Protein AF-A0A4Q8TG95-F1 (afdb_monomer_lite)

Sequence (114 aa):
MPTFSDPRFERMRSYMTGEYPYVQVFDPGLGKIHARVRGWMQGELFIEYPPNGARWVYNGRLDVKWIPTTAATRIRRADSIWRGTEDNHTWHQREDQKISFRPDPWTSNLPASD

Structure (mmCIF, N/CA/C/O backbone):
data_AF-A0A4Q8TG95-F1
#
_entry.id   AF-A0A4Q8TG95-F1
#
loop_
_atom_site.group_PDB
_atom_site.id
_atom_site.type_symbol
_atom_site.label_atom_id
_atom_site.label_alt_id
_atom_site.label_comp_id
_atom_site.label_asym_id
_atom_site.label_entity_id
_atom_site.label_seq_id
_atom_site.pdbx_PDB_ins_code
_atom_site.Cartn_x
_atom_site.Cartn_y
_atom_site.Cartn_z
_atom_site.occupancy
_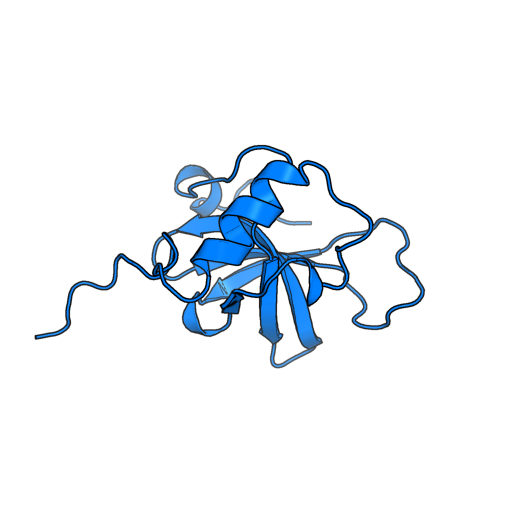atom_site.B_iso_or_equiv
_atom_site.auth_seq_id
_atom_site.auth_comp_id
_atom_site.auth_asym_id
_atom_site.auth_atom_id
_atom_site.pdbx_PDB_model_num
ATOM 1 N N . MET A 1 1 ? 17.359 -10.919 6.380 1.00 39.28 1 MET A N 1
ATOM 2 C CA . MET A 1 1 ? 16.344 -11.881 5.904 1.00 39.28 1 MET A CA 1
ATOM 3 C C . MET A 1 1 ? 15.297 -11.985 6.993 1.00 39.28 1 MET A C 1
ATOM 5 O O . MET A 1 1 ? 15.718 -12.100 8.140 1.00 39.28 1 MET A O 1
ATOM 9 N N . PRO A 1 2 ? 13.992 -11.876 6.698 1.00 42.22 2 PRO A N 1
ATOM 10 C CA . PRO A 1 2 ? 12.979 -12.143 7.712 1.00 42.22 2 PRO A CA 1
ATOM 11 C C . PRO A 1 2 ? 13.183 -13.582 8.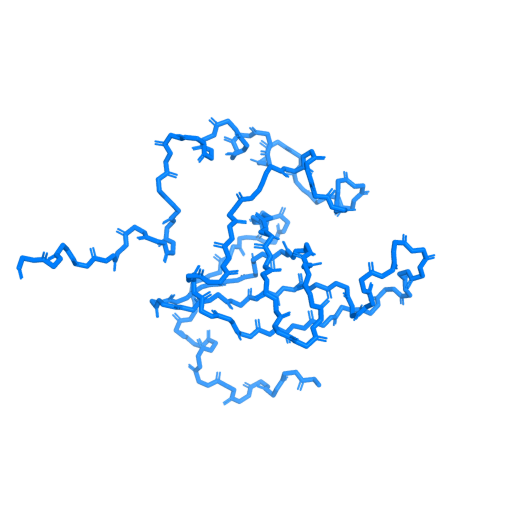196 1.00 42.22 2 PRO A C 1
ATOM 13 O O . PRO A 1 2 ? 13.310 -14.507 7.393 1.00 42.22 2 PRO A O 1
ATOM 16 N N . THR A 1 3 ? 13.309 -13.772 9.501 1.00 46.09 3 THR A N 1
ATOM 17 C CA . THR A 1 3 ? 13.362 -15.106 10.087 1.00 46.09 3 THR A CA 1
ATOM 18 C C . THR A 1 3 ? 11.982 -15.727 9.922 1.00 46.09 3 THR A C 1
ATOM 20 O O . THR A 1 3 ? 11.005 -15.192 10.439 1.00 46.09 3 THR A O 1
ATOM 23 N N . PHE A 1 4 ? 11.895 -16.860 9.221 1.00 50.25 4 PHE A N 1
ATOM 24 C CA . PHE A 1 4 ? 10.679 -17.677 9.067 1.00 50.25 4 PHE A CA 1
ATOM 25 C C . PHE A 1 4 ? 10.077 -18.166 10.406 1.00 50.25 4 PHE A C 1
ATOM 27 O O . PHE A 1 4 ? 9.082 -18.877 10.413 1.00 50.25 4 PHE A O 1
ATOM 34 N N . SER A 1 5 ? 10.666 -17.770 11.535 1.00 56.59 5 SER A N 1
ATOM 35 C CA . SER A 1 5 ? 10.209 -17.994 12.906 1.00 56.59 5 SER A CA 1
ATOM 36 C C . SER A 1 5 ? 9.312 -16.874 13.450 1.00 56.59 5 SER A C 1
ATOM 38 O O . SER A 1 5 ? 9.007 -16.888 14.638 1.00 56.59 5 SER A O 1
ATOM 40 N N . ASP A 1 6 ? 8.948 -15.866 12.649 1.00 67.69 6 ASP A N 1
ATOM 41 C CA . ASP A 1 6 ? 8.046 -14.806 13.108 1.00 67.69 6 ASP A CA 1
ATOM 42 C C . ASP A 1 6 ? 6.611 -15.364 13.234 1.00 67.69 6 ASP A C 1
ATOM 44 O O . ASP A 1 6 ? 5.980 -15.656 12.210 1.00 67.69 6 ASP A O 1
ATOM 48 N N . PRO A 1 7 ? 6.065 -15.501 14.460 1.00 71.50 7 PRO A N 1
ATOM 49 C CA . PRO A 1 7 ? 4.742 -16.089 14.686 1.00 71.50 7 PRO A CA 1
ATOM 50 C C . PRO A 1 7 ? 3.609 -15.266 14.052 1.00 71.50 7 PRO A C 1
ATOM 52 O O . PRO A 1 7 ? 2.470 -15.729 13.972 1.00 71.50 7 PRO A O 1
ATOM 55 N N . ARG A 1 8 ? 3.893 -14.045 13.574 1.00 78.94 8 ARG A N 1
ATOM 56 C CA . ARG A 1 8 ? 2.934 -13.229 12.822 1.00 78.94 8 ARG A CA 1
ATOM 57 C C . ARG A 1 8 ? 2.583 -13.830 11.466 1.00 78.94 8 ARG A C 1
ATOM 59 O O . ARG A 1 8 ? 1.462 -13.622 11.010 1.00 78.94 8 ARG A O 1
ATOM 66 N N . PHE A 1 9 ? 3.477 -14.600 10.837 1.00 80.19 9 PHE A N 1
ATOM 67 C CA . PHE A 1 9 ? 3.204 -15.189 9.521 1.00 80.19 9 PHE A CA 1
ATOM 68 C C . PHE A 1 9 ? 2.033 -16.175 9.539 1.00 80.19 9 PHE A C 1
ATOM 70 O O . PHE A 1 9 ? 1.247 -16.189 8.598 1.00 80.19 9 PHE A O 1
ATOM 77 N N . GLU A 1 10 ? 1.856 -16.933 10.622 1.00 78.75 10 GLU A N 1
ATOM 78 C CA . GLU A 1 10 ? 0.738 -17.876 10.771 1.00 78.75 10 GLU A CA 1
ATOM 79 C C . GLU A 1 10 ? -0.622 -17.173 10.889 1.00 78.75 10 GLU A C 1
ATOM 81 O O . GLU A 1 10 ? -1.661 -17.743 10.563 1.00 78.75 10 GLU A O 1
ATOM 86 N N . ARG A 1 11 ? -0.624 -15.921 11.359 1.00 79.44 11 ARG A N 1
ATOM 87 C CA . ARG A 1 11 ? -1.833 -15.114 11.592 1.00 79.44 11 ARG A CA 1
ATOM 88 C C . ARG A 1 11 ? -2.083 -14.090 10.485 1.00 79.44 11 ARG A C 1
ATOM 90 O O . ARG A 1 11 ? -3.095 -13.387 10.512 1.00 79.44 11 ARG A O 1
ATOM 97 N N . MET A 1 12 ? -1.161 -13.988 9.533 1.00 86.69 12 MET A N 1
ATOM 98 C CA . MET A 1 12 ? -1.211 -13.026 8.445 1.00 86.69 12 MET A CA 1
ATOM 99 C C . MET A 1 12 ? -2.239 -13.455 7.398 1.00 86.69 12 MET A C 1
ATOM 101 O O . MET A 1 12 ? -2.201 -14.567 6.877 1.00 86.69 12 MET A O 1
ATOM 105 N N . ARG A 1 13 ? -3.120 -12.532 7.013 1.00 88.19 13 ARG A N 1
ATOM 106 C CA 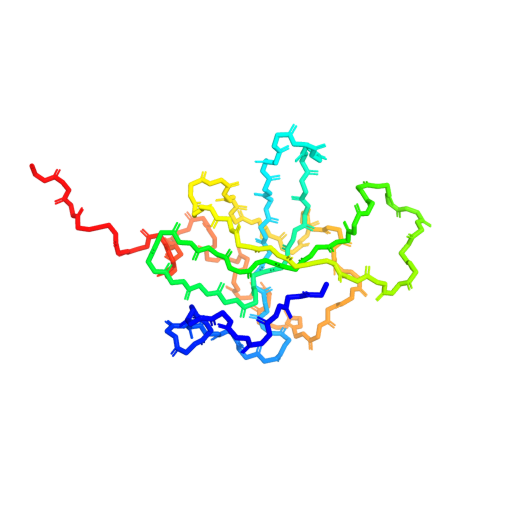. ARG A 1 13 ? -3.915 -12.659 5.789 1.00 88.19 13 ARG A CA 1
ATOM 107 C C . ARG A 1 13 ? -3.049 -12.239 4.609 1.00 88.19 13 ARG A C 1
ATOM 109 O O . ARG A 1 13 ? -2.426 -11.182 4.655 1.00 88.19 13 ARG A O 1
ATOM 116 N N . SER A 1 14 ? -2.987 -13.059 3.568 1.00 85.69 14 SER A N 1
ATOM 117 C CA . SER A 1 14 ? -2.163 -12.810 2.385 1.00 85.69 14 SER A CA 1
ATOM 118 C C . SER A 1 14 ? -3.009 -12.485 1.159 1.00 85.69 14 SER A C 1
ATOM 120 O O . SER A 1 14 ? -4.175 -12.866 1.050 1.00 85.69 14 SER A O 1
ATOM 122 N N . TYR A 1 15 ? -2.391 -11.767 0.228 1.00 84.69 15 TYR A N 1
ATOM 123 C CA . TYR A 1 15 ? -2.913 -11.614 -1.124 1.00 84.69 15 TYR A CA 1
ATOM 124 C C . TYR A 1 15 ? -2.503 -12.798 -2.000 1.00 84.69 15 TYR A C 1
ATOM 126 O O . TYR A 1 15 ? -1.470 -13.431 -1.760 1.00 84.69 15 TYR A O 1
ATOM 134 N N . MET A 1 16 ? -3.296 -13.073 -3.039 1.00 84.00 16 MET A N 1
ATOM 135 C CA . MET A 1 16 ? -2.893 -14.012 -4.084 1.00 84.00 16 MET A CA 1
ATOM 136 C C . MET A 1 16 ? -1.617 -13.518 -4.771 1.00 84.00 16 MET A C 1
ATOM 138 O O . MET A 1 16 ? -1.362 -12.314 -4.861 1.00 84.00 16 MET A O 1
ATOM 142 N N . THR A 1 17 ? -0.806 -14.455 -5.263 1.00 83.62 17 THR A N 1
ATOM 143 C CA . THR A 1 17 ? 0.404 -14.111 -6.011 1.00 83.62 17 THR A CA 1
ATOM 144 C C . THR A 1 17 ? 0.056 -13.212 -7.192 1.00 83.62 17 THR A C 1
ATOM 146 O O . THR A 1 17 ? -0.776 -13.564 -8.022 1.00 83.62 17 THR A O 1
ATOM 149 N N . GLY A 1 18 ? 0.691 -12.042 -7.235 1.00 81.81 18 GLY A N 1
ATOM 150 C CA . GLY A 1 18 ? 0.482 -11.028 -8.265 1.00 81.81 18 GLY A CA 1
ATOM 151 C C . GLY A 1 18 ? -0.680 -10.060 -8.018 1.00 81.81 18 GLY A C 1
ATOM 152 O O . GLY A 1 18 ? -0.851 -9.122 -8.787 1.00 81.81 18 GLY A O 1
ATOM 153 N N . GLU A 1 19 ? -1.438 -10.222 -6.932 1.00 88.69 19 GLU A N 1
ATOM 154 C CA . GLU A 1 19 ? -2.555 -9.347 -6.544 1.00 88.69 19 GLU A CA 1
ATOM 155 C C . GLU A 1 19 ? -2.194 -8.472 -5.334 1.00 88.69 19 GLU A C 1
ATOM 157 O O . GLU A 1 19 ? -2.916 -8.414 -4.341 1.00 88.69 19 GLU A O 1
ATOM 162 N N . TYR A 1 20 ? -1.034 -7.812 -5.380 1.00 88.81 20 TYR A N 1
ATOM 163 C CA . TYR A 1 20 ? -0.511 -7.058 -4.239 1.00 88.81 20 TYR A CA 1
ATOM 164 C C . TYR A 1 20 ? -0.910 -5.577 -4.287 1.00 88.81 20 TYR A C 1
ATOM 166 O O . TYR A 1 20 ? -0.499 -4.864 -5.202 1.00 88.81 20 TYR A O 1
ATOM 174 N N . PRO A 1 21 ? -1.645 -5.048 -3.298 1.00 89.38 21 PRO A N 1
ATOM 175 C CA . PRO A 1 21 ? -1.932 -3.622 -3.228 1.00 89.38 21 PRO A CA 1
ATOM 176 C C . PRO A 1 21 ? -0.658 -2.786 -3.101 1.00 89.38 21 PRO A C 1
ATOM 178 O O . PRO A 1 21 ? 0.293 -3.184 -2.425 1.00 89.38 21 PRO A O 1
ATOM 181 N N . TYR A 1 22 ? -0.675 -1.590 -3.689 1.00 89.69 22 TYR A N 1
ATOM 182 C CA . TYR A 1 22 ? 0.401 -0.619 -3.534 1.00 89.69 22 TYR A CA 1
ATOM 183 C C . TYR A 1 22 ? 0.104 0.346 -2.395 1.00 89.69 22 TYR A C 1
ATOM 185 O O . TYR A 1 22 ? -1.006 0.866 -2.264 1.00 89.69 22 TYR A O 1
ATOM 193 N N . VAL A 1 23 ? 1.127 0.616 -1.595 1.00 90.44 23 VAL A N 1
ATOM 194 C CA . VAL A 1 23 ? 1.074 1.604 -0.523 1.00 90.44 23 VAL A CA 1
ATOM 195 C C . VAL A 1 23 ? 2.262 2.541 -0.616 1.00 90.44 23 VAL A C 1
ATOM 197 O O . VAL A 1 23 ? 3.361 2.171 -1.035 1.00 90.44 23 VAL A O 1
ATOM 200 N N . GLN A 1 24 ? 2.031 3.769 -0.192 1.00 91.00 24 GLN A N 1
ATOM 201 C CA . GLN A 1 24 ? 3.069 4.710 0.145 1.00 91.00 24 GLN A CA 1
ATOM 202 C C . GLN A 1 24 ? 3.236 4.713 1.661 1.00 91.00 24 GLN A C 1
ATOM 204 O O . GLN A 1 24 ? 2.259 4.845 2.394 1.00 91.00 24 GLN A O 1
ATOM 209 N N . VAL A 1 25 ? 4.471 4.574 2.121 1.00 89.31 25 VAL A N 1
ATOM 210 C CA . VAL A 1 25 ? 4.809 4.479 3.541 1.00 89.31 25 VAL A CA 1
ATOM 211 C C . VAL A 1 25 ? 5.749 5.613 3.890 1.00 89.31 25 VAL A C 1
ATOM 213 O O . VAL A 1 25 ? 6.668 5.907 3.124 1.00 89.31 25 VAL A O 1
ATOM 216 N N . PHE A 1 26 ? 5.520 6.255 5.031 1.00 83.38 26 PHE A N 1
ATOM 217 C CA . PHE A 1 26 ? 6.491 7.182 5.598 1.00 83.38 26 PHE A CA 1
ATOM 218 C C . PHE A 1 26 ? 7.293 6.464 6.681 1.00 83.38 26 PHE A C 1
ATOM 220 O O . PHE A 1 26 ? 6.773 6.165 7.754 1.00 83.38 26 PHE A O 1
ATOM 227 N N . ASP A 1 27 ? 8.552 6.155 6.381 1.00 79.31 27 ASP A N 1
ATOM 228 C CA . ASP A 1 27 ? 9.481 5.548 7.327 1.00 79.31 27 ASP A CA 1
ATOM 229 C C . ASP A 1 27 ? 10.450 6.616 7.862 1.00 79.31 27 ASP A C 1
ATOM 231 O O . ASP A 1 27 ? 11.052 7.339 7.067 1.00 79.31 27 ASP A O 1
ATOM 235 N N . PRO A 1 28 ? 10.648 6.730 9.186 1.00 73.94 28 PRO A N 1
ATOM 236 C CA . PRO A 1 28 ? 11.546 7.734 9.756 1.00 73.94 28 PRO A CA 1
ATOM 237 C C . PRO A 1 28 ? 13.008 7.626 9.293 1.00 73.94 28 PRO A C 1
ATOM 239 O O . PRO A 1 28 ? 13.708 8.634 9.276 1.00 73.94 28 PRO A O 1
ATOM 242 N N . GLY A 1 29 ? 13.482 6.426 8.938 1.00 74.19 29 GLY A N 1
ATOM 243 C CA . GLY A 1 29 ? 14.862 6.187 8.508 1.00 74.19 29 GLY A CA 1
ATOM 244 C C . GLY A 1 29 ? 15.061 6.243 6.992 1.00 74.19 29 GLY A C 1
ATOM 245 O O . GLY A 1 29 ? 16.148 6.583 6.534 1.00 74.19 29 GLY A O 1
ATOM 246 N N . LEU A 1 30 ? 14.027 5.920 6.211 1.00 73.38 30 LEU A N 1
ATOM 247 C CA . LEU A 1 30 ? 14.106 5.816 4.744 1.00 73.38 30 LEU A CA 1
ATOM 248 C C . LEU A 1 30 ? 13.301 6.894 3.998 1.00 73.38 30 LEU A C 1
ATOM 250 O O . LEU A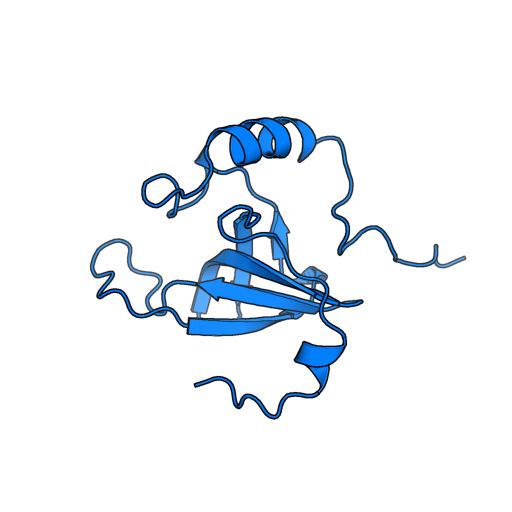 1 30 ? 13.402 7.014 2.777 1.00 73.38 30 LEU A O 1
ATOM 254 N N . GLY A 1 31 ? 12.501 7.684 4.712 1.00 79.56 31 GLY A N 1
ATOM 255 C CA . GLY A 1 31 ? 11.597 8.669 4.136 1.00 79.56 31 GLY A CA 1
ATOM 256 C C . GLY A 1 31 ? 10.391 8.024 3.451 1.00 79.56 31 GLY A C 1
ATOM 257 O O . GLY A 1 31 ? 9.806 7.057 3.936 1.00 79.56 31 GLY A O 1
ATOM 258 N N . LYS A 1 32 ? 9.973 8.597 2.320 1.00 85.12 32 LYS A N 1
ATOM 259 C CA . LYS A 1 32 ? 8.802 8.140 1.564 1.00 85.12 32 LYS A CA 1
ATOM 260 C C . LYS A 1 32 ? 9.151 6.922 0.704 1.00 85.12 32 LYS A C 1
ATOM 262 O O . LYS A 1 32 ? 9.929 7.028 -0.241 1.00 85.12 32 LYS A O 1
ATOM 267 N N . ILE A 1 33 ? 8.505 5.795 0.982 1.00 87.19 33 ILE A N 1
ATOM 268 C CA . ILE A 1 33 ? 8.710 4.513 0.301 1.00 87.19 33 ILE A CA 1
ATOM 269 C C . ILE A 1 33 ? 7.456 4.144 -0.496 1.00 87.19 33 ILE A C 1
ATOM 271 O O . ILE A 1 33 ? 6.340 4.350 -0.028 1.00 87.19 33 ILE A O 1
ATOM 275 N N . HIS A 1 34 ? 7.630 3.565 -1.684 1.00 88.00 34 HIS A N 1
ATOM 276 C CA . HIS A 1 34 ? 6.554 2.910 -2.433 1.00 88.00 34 HIS A CA 1
ATOM 277 C C . HIS A 1 34 ? 6.715 1.391 -2.305 1.00 88.00 34 HIS A C 1
ATOM 279 O O . HIS A 1 34 ? 7.720 0.830 -2.750 1.00 88.00 34 HIS A O 1
ATOM 285 N N . ALA A 1 35 ? 5.726 0.728 -1.715 1.00 89.62 35 ALA A N 1
ATOM 286 C CA . ALA A 1 35 ? 5.790 -0.682 -1.350 1.00 89.62 35 ALA A CA 1
ATOM 287 C C . ALA A 1 35 ? 4.575 -1.476 -1.854 1.00 89.62 35 ALA A C 1
ATOM 289 O O . ALA A 1 35 ? 3.540 -0.907 -2.210 1.00 89.62 35 ALA A O 1
ATOM 290 N N . ARG A 1 36 ? 4.712 -2.804 -1.862 1.00 90.00 36 ARG A N 1
ATOM 291 C CA . ARG A 1 36 ? 3.643 -3.784 -2.089 1.00 90.00 36 ARG A CA 1
ATOM 292 C C . ARG A 1 36 ? 3.222 -4.405 -0.764 1.00 90.00 36 ARG A C 1
ATOM 294 O O . ARG A 1 36 ? 4.082 -4.773 0.029 1.00 90.00 36 ARG A O 1
ATOM 301 N N . VAL A 1 37 ? 1.925 -4.570 -0.532 1.00 90.94 37 VAL A N 1
ATOM 302 C CA . VAL A 1 37 ? 1.409 -5.278 0.649 1.00 90.94 37 VAL A CA 1
ATOM 303 C C . VAL A 1 37 ? 1.357 -6.771 0.341 1.00 90.94 37 VAL A C 1
ATOM 305 O O . VAL A 1 37 ? 0.541 -7.219 -0.460 1.00 90.94 37 VAL A O 1
ATOM 308 N N . ARG A 1 38 ? 2.236 -7.554 0.971 1.00 90.31 38 ARG A N 1
ATOM 309 C CA . ARG A 1 38 ? 2.283 -9.021 0.826 1.00 90.31 38 ARG A CA 1
ATOM 310 C C . ARG A 1 38 ? 1.262 -9.707 1.730 1.00 90.31 38 ARG A C 1
ATOM 312 O O . ARG A 1 38 ? 0.735 -10.765 1.386 1.00 90.31 38 ARG A O 1
ATOM 319 N N . GLY A 1 39 ? 0.960 -9.081 2.861 1.00 90.75 39 GLY A N 1
ATOM 320 C CA . GLY A 1 39 ? -0.091 -9.510 3.763 1.00 90.75 39 GLY A CA 1
ATOM 321 C C . GLY A 1 39 ? -0.324 -8.517 4.892 1.00 90.75 39 GLY A C 1
ATOM 322 O O . GLY A 1 39 ? 0.344 -7.486 4.982 1.00 90.75 39 GLY A O 1
ATOM 323 N N . TRP A 1 40 ? -1.309 -8.811 5.731 1.00 91.62 40 TRP A N 1
ATOM 324 C CA . TRP A 1 40 ? -1.716 -7.948 6.830 1.00 91.62 40 TRP A CA 1
ATOM 325 C C . TRP A 1 40 ? -2.252 -8.740 8.018 1.00 91.62 40 TRP A C 1
ATOM 327 O O . TRP A 1 40 ? -2.722 -9.871 7.891 1.00 91.62 40 TRP A O 1
ATOM 337 N N . MET A 1 41 ? -2.227 -8.097 9.177 1.00 90.06 41 MET A N 1
ATOM 338 C CA . MET A 1 41 ? -2.959 -8.496 10.374 1.00 90.06 41 MET A CA 1
ATOM 339 C C . MET A 1 41 ? -3.543 -7.245 11.036 1.00 90.06 41 MET A C 1
ATOM 341 O O . MET A 1 41 ? -3.379 -6.133 10.535 1.00 90.06 41 MET A O 1
ATOM 345 N N . GLN A 1 42 ? -4.278 -7.402 12.135 1.00 84.56 42 GLN A N 1
ATOM 346 C CA . GLN A 1 42 ? -4.865 -6.252 12.819 1.00 84.56 42 GLN A CA 1
ATOM 347 C C . GLN A 1 42 ? -3.763 -5.275 13.263 1.00 84.56 42 GLN A C 1
ATOM 349 O O . GLN A 1 42 ? -2.896 -5.637 14.052 1.00 84.56 42 GLN A O 1
ATOM 354 N N . GLY A 1 43 ? -3.797 -4.051 12.729 1.00 86.38 43 GLY A N 1
ATOM 355 C CA . GLY A 1 43 ? -2.861 -2.976 13.072 1.00 86.38 43 GLY A CA 1
ATOM 356 C C . GLY A 1 43 ? -1.509 -3.002 12.351 1.00 86.38 43 GLY A C 1
ATOM 357 O O . GLY A 1 43 ? -0.807 -1.995 12.405 1.00 86.38 43 GLY A O 1
ATOM 358 N N . GLU A 1 44 ? -1.154 -4.071 11.627 1.00 90.94 44 GLU A N 1
ATOM 359 C CA . GLU A 1 44 ? 0.141 -4.181 10.937 1.00 90.94 44 GLU A CA 1
ATOM 360 C C . GLU A 1 44 ? 0.028 -4.661 9.479 1.00 90.94 44 GLU A C 1
ATOM 362 O O . GLU A 1 44 ? -0.795 -5.512 9.132 1.00 90.94 44 GLU A O 1
ATOM 367 N N . LEU A 1 45 ? 0.919 -4.150 8.627 1.00 91.94 45 LEU A N 1
ATOM 368 C CA . LEU A 1 45 ? 1.124 -4.585 7.247 1.00 91.94 45 LEU A CA 1
ATOM 369 C C . LEU A 1 45 ? 2.499 -5.211 7.079 1.00 91.94 45 LEU A C 1
ATOM 371 O O . LEU A 1 45 ? 3.498 -4.644 7.519 1.00 91.94 45 LEU A O 1
ATOM 375 N N . PHE A 1 46 ? 2.549 -6.322 6.354 1.00 92.25 46 PHE A N 1
ATOM 376 C CA . PHE A 1 46 ? 3.786 -6.883 5.844 1.00 92.25 46 PHE A CA 1
ATOM 377 C C . PHE A 1 46 ? 4.025 -6.355 4.433 1.00 92.25 46 PHE A C 1
ATOM 379 O O . PHE A 1 46 ? 3.324 -6.720 3.481 1.00 92.25 46 PHE A O 1
ATOM 386 N N . ILE A 1 47 ? 5.000 -5.458 4.310 1.00 90.69 47 ILE A N 1
ATOM 387 C CA . ILE A 1 47 ? 5.315 -4.771 3.063 1.00 90.69 47 ILE A CA 1
ATOM 388 C C . ILE A 1 47 ? 6.595 -5.304 2.431 1.00 90.69 47 ILE A C 1
ATOM 390 O O . ILE A 1 47 ? 7.513 -5.740 3.120 1.00 90.69 47 ILE A O 1
ATOM 394 N N . GLU A 1 48 ? 6.660 -5.199 1.112 1.00 89.31 48 GLU A N 1
ATOM 395 C CA . GLU A 1 48 ? 7.830 -5.477 0.287 1.00 89.31 48 GLU A CA 1
ATOM 396 C C . GLU A 1 48 ? 8.180 -4.226 -0.524 1.00 89.31 48 GLU A C 1
ATOM 398 O O . GLU A 1 48 ? 7.313 -3.635 -1.174 1.00 89.31 48 GLU A O 1
ATOM 403 N N . TYR A 1 49 ? 9.436 -3.790 -0.470 1.00 85.94 49 TYR A N 1
ATOM 404 C CA . TYR A 1 49 ? 9.878 -2.529 -1.062 1.00 85.94 49 TYR A CA 1
ATOM 405 C C . TYR A 1 49 ? 11.327 -2.611 -1.572 1.00 85.94 49 TYR A C 1
ATOM 407 O O . TYR A 1 49 ? 12.095 -3.472 -1.133 1.00 85.94 49 TYR A O 1
ATOM 415 N N . PRO A 1 50 ? 11.735 -1.738 -2.512 1.00 77.88 50 PRO A N 1
ATOM 416 C CA . PRO A 1 50 ? 13.127 -1.670 -2.924 1.00 77.88 50 PRO A CA 1
ATOM 417 C C . PRO A 1 50 ? 13.968 -0.987 -1.827 1.00 77.88 50 PRO A C 1
ATOM 419 O O . PRO A 1 50 ? 13.595 0.096 -1.377 1.00 77.88 50 PRO A O 1
ATOM 422 N N . PRO A 1 51 ? 15.112 -1.568 -1.417 1.00 67.44 51 PRO A N 1
ATOM 423 C CA . PRO A 1 51 ? 15.915 -1.106 -0.277 1.00 67.44 51 PRO A CA 1
ATOM 424 C C . PRO A 1 51 ? 16.477 0.309 -0.453 1.00 67.44 51 PRO A C 1
ATOM 426 O O . PRO A 1 51 ? 16.671 1.033 0.518 1.00 67.44 51 PRO A O 1
ATOM 429 N N . ASN A 1 52 ? 16.703 0.723 -1.701 1.00 62.66 52 ASN A N 1
ATOM 430 C CA . ASN A 1 52 ? 17.176 2.056 -2.035 1.00 62.66 52 ASN A CA 1
ATOM 431 C C . ASN A 1 52 ? 16.017 2.851 -2.642 1.00 62.66 52 ASN A C 1
ATOM 433 O O . ASN A 1 52 ? 15.574 2.551 -3.749 1.00 62.66 52 ASN A O 1
ATOM 437 N N . GLY A 1 53 ? 15.571 3.916 -1.971 1.00 51.75 53 GLY A N 1
ATOM 438 C CA . GLY A 1 53 ? 14.585 4.870 -2.506 1.00 51.75 53 GLY A CA 1
ATOM 439 C C . GLY A 1 53 ? 15.019 5.586 -3.802 1.00 51.75 53 GLY A C 1
ATOM 440 O O . GLY A 1 53 ? 14.259 6.371 -4.369 1.00 51.75 53 GLY A O 1
ATOM 441 N N . ALA A 1 54 ? 16.231 5.319 -4.300 1.00 47.84 54 ALA A N 1
ATOM 442 C CA . ALA A 1 54 ? 16.749 5.829 -5.559 1.00 47.84 54 ALA A CA 1
ATOM 443 C C . ALA A 1 54 ? 16.259 4.979 -6.747 1.00 47.84 54 ALA A C 1
ATOM 445 O O . ALA A 1 54 ? 16.691 3.848 -6.952 1.00 47.84 54 ALA A O 1
ATOM 446 N N . ARG A 1 55 ? 15.399 5.597 -7.566 1.00 49.31 55 ARG A N 1
ATOM 447 C CA . ARG A 1 55 ? 14.741 5.124 -8.806 1.00 49.31 55 ARG A CA 1
ATOM 448 C C . ARG A 1 55 ? 15.568 4.312 -9.830 1.00 49.31 55 ARG A C 1
ATOM 450 O O . ARG A 1 55 ? 14.974 3.865 -10.803 1.00 49.31 55 ARG A O 1
ATOM 457 N N . TRP A 1 56 ? 16.886 4.160 -9.684 1.00 44.44 56 TRP A N 1
ATOM 458 C CA . TRP A 1 56 ? 17.784 3.848 -10.809 1.00 44.44 56 TRP A CA 1
ATOM 459 C C . TRP A 1 56 ? 18.609 2.562 -10.691 1.00 44.44 56 TRP A C 1
ATOM 461 O O . TRP A 1 56 ? 19.154 2.124 -11.697 1.00 44.44 56 TRP A O 1
ATOM 471 N N . VAL A 1 57 ? 18.690 1.924 -9.519 1.00 47.94 57 VAL A N 1
ATOM 472 C CA . VAL A 1 57 ? 19.473 0.682 -9.353 1.00 47.94 57 VAL A CA 1
ATOM 473 C C . VAL A 1 57 ? 18.650 -0.343 -8.579 1.00 47.94 57 VAL A C 1
ATOM 475 O O . VAL A 1 57 ? 18.860 -0.598 -7.394 1.00 47.94 57 VAL A O 1
ATOM 478 N N . TYR A 1 58 ? 17.649 -0.906 -9.256 1.00 51.66 58 TYR A N 1
ATOM 479 C CA . TYR A 1 58 ? 16.942 -2.084 -8.772 1.00 51.66 58 TYR A CA 1
ATOM 480 C C . TYR A 1 58 ? 17.733 -3.334 -9.171 1.00 51.66 58 TYR A C 1
ATOM 482 O O . TYR A 1 58 ? 17.565 -3.863 -10.263 1.00 51.66 58 TYR A O 1
ATOM 490 N N . ASN A 1 59 ? 18.593 -3.826 -8.279 1.00 53.72 59 ASN A N 1
ATOM 491 C CA . ASN A 1 59 ? 19.368 -5.056 -8.506 1.00 53.72 59 ASN A CA 1
ATOM 492 C C . ASN A 1 59 ? 18.557 -6.336 -8.209 1.00 53.72 59 ASN A C 1
ATOM 494 O O . ASN A 1 59 ? 19.124 -7.352 -7.818 1.00 53.72 59 ASN A O 1
ATOM 498 N N . GLY A 1 60 ? 17.223 -6.285 -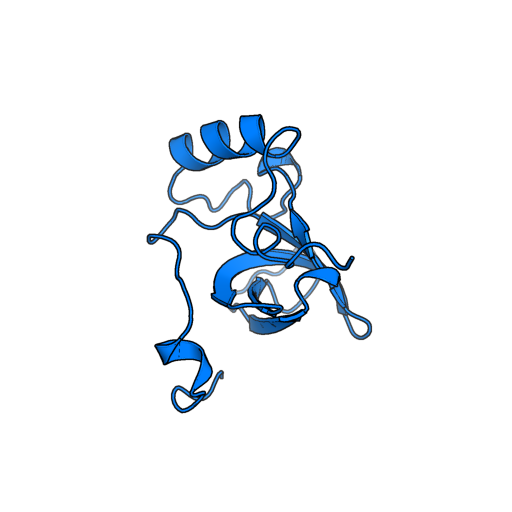8.294 1.00 58.91 60 GLY A N 1
ATOM 499 C CA . GLY A 1 60 ? 16.352 -7.426 -7.984 1.00 58.91 60 GLY A CA 1
ATOM 500 C C . GLY A 1 60 ? 16.217 -7.767 -6.495 1.00 58.91 60 GLY A C 1
ATOM 501 O O . GLY A 1 60 ? 15.464 -8.672 -6.147 1.00 58.91 60 GLY A O 1
ATOM 502 N N . ARG A 1 61 ? 16.923 -7.064 -5.599 1.00 68.25 61 ARG A N 1
ATOM 503 C CA . ARG A 1 61 ? 16.852 -7.306 -4.154 1.00 68.25 61 ARG A CA 1
ATOM 504 C C . ARG A 1 61 ? 15.718 -6.491 -3.545 1.00 68.25 61 ARG A C 1
ATOM 506 O O . ARG A 1 61 ? 15.716 -5.267 -3.654 1.00 68.25 61 ARG A O 1
ATOM 513 N N . LEU A 1 62 ? 14.780 -7.184 -2.910 1.00 78.69 62 LEU A N 1
ATOM 514 C CA . LEU A 1 62 ? 13.658 -6.596 -2.190 1.00 78.69 62 LEU A CA 1
ATOM 515 C C . LEU A 1 62 ? 13.838 -6.789 -0.697 1.00 78.69 62 LEU A C 1
ATOM 517 O O . LEU A 1 62 ? 14.218 -7.872 -0.249 1.00 78.69 62 LEU A O 1
ATOM 521 N N . ASP A 1 63 ? 13.547 -5.728 0.042 1.00 84.69 63 ASP A N 1
ATOM 522 C CA . ASP A 1 63 ? 13.452 -5.777 1.488 1.00 84.69 63 ASP A CA 1
ATOM 523 C C . ASP A 1 63 ? 11.993 -5.908 1.901 1.00 84.69 63 ASP A C 1
ATOM 525 O O . ASP A 1 63 ? 11.063 -5.537 1.179 1.00 84.69 63 ASP A O 1
ATOM 529 N N . VAL A 1 64 ? 11.807 -6.473 3.088 1.00 87.38 64 VAL A N 1
ATOM 530 C CA . VAL A 1 64 ? 10.494 -6.681 3.680 1.00 87.38 64 VAL A CA 1
ATOM 531 C C . VAL A 1 64 ? 10.494 -6.216 5.119 1.00 87.38 64 VAL A C 1
ATOM 533 O O . VAL A 1 64 ? 11.493 -6.346 5.831 1.00 87.38 64 VAL A O 1
ATOM 536 N N . LYS A 1 65 ? 9.363 -5.671 5.553 1.00 88.12 65 LYS A N 1
ATOM 537 C CA . LYS A 1 65 ? 9.210 -5.128 6.899 1.00 88.12 65 LYS A CA 1
ATOM 538 C C . LYS A 1 65 ? 7.751 -5.180 7.330 1.00 88.12 65 LYS A C 1
ATOM 540 O O . LYS A 1 65 ? 6.846 -5.059 6.508 1.00 88.12 65 LYS A O 1
ATOM 545 N N . TRP A 1 66 ? 7.547 -5.319 8.634 1.00 90.25 66 TRP A N 1
ATOM 546 C CA . TRP A 1 66 ? 6.264 -5.061 9.272 1.00 90.25 66 TRP A CA 1
ATOM 547 C C . TRP A 1 66 ? 6.159 -3.591 9.670 1.00 90.25 66 TRP A C 1
ATOM 549 O O . TRP A 1 66 ? 7.080 -3.046 10.284 1.00 90.25 66 TRP A O 1
ATOM 559 N N . ILE A 1 67 ? 5.051 -2.953 9.310 1.00 89.38 67 ILE A N 1
ATOM 560 C CA . ILE A 1 67 ? 4.770 -1.554 9.641 1.00 89.38 67 ILE A CA 1
ATOM 561 C C . ILE A 1 67 ? 3.367 -1.408 10.236 1.00 89.38 67 ILE A C 1
ATOM 563 O O . ILE A 1 67 ? 2.485 -2.193 9.886 1.00 89.38 67 ILE A O 1
ATOM 567 N N . PRO A 1 68 ? 3.114 -0.383 11.065 1.00 89.56 68 PRO A N 1
ATOM 568 C CA . PRO A 1 68 ? 1.759 -0.032 11.469 1.00 89.56 68 PRO A CA 1
ATOM 569 C C . PRO A 1 68 ? 0.893 0.324 10.256 1.00 89.56 68 PRO A C 1
ATOM 571 O O . PRO A 1 68 ? 1.355 1.014 9.344 1.00 89.56 68 PRO A O 1
ATOM 574 N N . THR A 1 69 ? -0.381 -0.073 10.254 1.00 89.00 69 THR A N 1
ATOM 575 C CA . THR A 1 69 ? -1.330 0.303 9.186 1.00 89.00 69 THR A CA 1
ATOM 576 C C . THR A 1 69 ? -1.486 1.819 9.063 1.00 89.00 69 THR A C 1
ATOM 578 O O . THR A 1 69 ? -1.645 2.327 7.958 1.00 89.00 69 THR A O 1
ATOM 581 N N . THR A 1 70 ? -1.363 2.552 10.172 1.00 86.75 70 THR A N 1
ATOM 582 C CA . THR A 1 70 ? -1.415 4.023 10.220 1.00 86.75 70 THR A CA 1
ATOM 583 C C . THR A 1 70 ? -0.249 4.704 9.502 1.00 86.75 70 THR A C 1
ATOM 585 O O . THR A 1 70 ? -0.359 5.872 9.139 1.00 86.75 70 THR A O 1
ATOM 588 N N . ALA A 1 71 ? 0.855 3.990 9.265 1.00 87.50 71 ALA A N 1
ATOM 589 C CA . ALA A 1 71 ? 2.013 4.503 8.536 1.00 87.50 71 ALA A CA 1
ATOM 590 C C . ALA A 1 71 ? 1.902 4.306 7.012 1.00 87.50 71 ALA A C 1
ATOM 592 O O . ALA A 1 71 ? 2.790 4.744 6.275 1.00 87.50 71 ALA A O 1
ATOM 593 N N . ALA A 1 72 ? 0.844 3.641 6.535 1.00 89.12 72 ALA A N 1
ATOM 594 C CA . ALA A 1 72 ? 0.649 3.299 5.134 1.00 89.12 72 ALA A CA 1
ATOM 595 C C . ALA A 1 72 ? -0.588 3.982 4.545 1.00 89.12 72 ALA A C 1
ATOM 597 O O . ALA A 1 72 ? -1.697 3.877 5.062 1.00 89.12 72 ALA A O 1
ATOM 598 N N . THR A 1 73 ? -0.413 4.624 3.395 1.00 89.38 73 THR A N 1
ATOM 599 C CA . THR A 1 73 ? -1.510 5.135 2.570 1.00 89.38 73 THR A CA 1
ATOM 600 C C . THR A 1 73 ? -1.599 4.309 1.300 1.00 89.38 73 THR A C 1
ATOM 602 O O . THR A 1 73 ? -0.615 4.194 0.570 1.00 89.38 73 THR A O 1
ATOM 605 N N . ARG A 1 74 ? -2.770 3.738 1.007 1.00 89.31 74 ARG A N 1
ATOM 606 C CA . ARG A 1 74 ? -2.984 3.025 -0.255 1.00 89.31 74 ARG A CA 1
ATOM 607 C C . ARG A 1 74 ? -2.900 3.992 -1.432 1.00 89.31 74 ARG A C 1
ATOM 609 O O . ARG A 1 74 ? -3.452 5.088 -1.384 1.00 89.31 74 ARG A O 1
ATOM 616 N N . ILE A 1 75 ? -2.200 3.577 -2.481 1.00 88.50 75 ILE A N 1
ATOM 617 C CA . ILE A 1 75 ? -2.018 4.360 -3.706 1.00 88.50 75 ILE A CA 1
ATOM 618 C C . ILE A 1 75 ? -2.449 3.552 -4.920 1.00 88.50 75 ILE A C 1
ATOM 620 O O . ILE A 1 75 ? -2.460 2.318 -4.891 1.00 88.50 75 ILE A O 1
ATOM 624 N N . ARG A 1 76 ? -2.788 4.258 -6.001 1.00 87.56 76 ARG A N 1
ATOM 625 C CA . ARG A 1 76 ? -3.086 3.613 -7.276 1.00 87.56 76 ARG A CA 1
ATOM 626 C C . ARG A 1 76 ? -1.819 3.031 -7.872 1.00 87.56 76 ARG A C 1
ATOM 628 O O . ARG A 1 76 ? -0.708 3.509 -7.624 1.00 87.56 76 ARG A O 1
ATOM 635 N N . ARG A 1 77 ? -1.983 2.052 -8.752 1.00 84.75 77 ARG A N 1
ATOM 636 C CA . ARG A 1 77 ? -0.873 1.515 -9.539 1.00 84.75 77 ARG A CA 1
ATOM 637 C C . ARG A 1 77 ? -0.159 2.601 -10.344 1.00 84.75 77 ARG A C 1
ATOM 639 O O . ARG A 1 77 ? 1.069 2.610 -10.388 1.00 84.75 77 ARG A O 1
ATOM 646 N N . ALA A 1 78 ? -0.902 3.527 -10.951 1.00 83.81 78 ALA A N 1
ATOM 647 C CA . ALA A 1 78 ? -0.325 4.621 -11.741 1.00 83.81 78 ALA A CA 1
ATOM 648 C C . ALA A 1 78 ? 0.652 5.504 -10.938 1.00 83.81 78 ALA A C 1
ATOM 650 O O . ALA A 1 78 ? 1.637 5.996 -11.494 1.00 83.81 78 ALA A O 1
ATOM 651 N N . ASP A 1 79 ? 0.417 5.631 -9.630 1.00 83.31 79 ASP A N 1
ATOM 652 C CA . ASP A 1 79 ? 1.223 6.434 -8.707 1.00 83.31 79 ASP A CA 1
ATOM 653 C C . ASP A 1 79 ? 2.398 5.638 -8.116 1.00 83.31 79 ASP A C 1
ATOM 655 O O . ASP A 1 79 ? 3.258 6.181 -7.421 1.00 83.31 79 ASP A O 1
ATOM 659 N N . SER A 1 80 ? 2.457 4.334 -8.388 1.00 82.50 80 SER A N 1
ATOM 660 C CA . SER A 1 80 ? 3.473 3.431 -7.872 1.00 82.50 80 SER A CA 1
ATOM 661 C C . SER A 1 80 ? 4.707 3.375 -8.775 1.00 82.50 80 SER A C 1
ATOM 663 O O . SER A 1 80 ? 4.617 3.358 -10.006 1.00 82.50 80 SER A O 1
ATOM 665 N N . ILE A 1 81 ? 5.892 3.253 -8.166 1.00 79.94 81 ILE A N 1
ATOM 666 C CA . ILE A 1 81 ? 7.138 2.969 -8.903 1.00 79.94 81 ILE A CA 1
ATOM 667 C C . ILE A 1 81 ? 7.114 1.583 -9.572 1.00 79.94 81 ILE A C 1
ATOM 669 O O . ILE A 1 81 ? 7.899 1.316 -10.475 1.00 79.94 81 ILE A O 1
ATOM 673 N N . TRP A 1 82 ? 6.185 0.727 -9.149 1.00 74.38 82 TRP A N 1
ATOM 674 C CA . TRP A 1 82 ? 6.025 -0.663 -9.567 1.00 74.38 82 TRP A CA 1
ATOM 675 C C . TRP A 1 82 ? 5.166 -0.848 -10.824 1.00 74.38 82 TRP A C 1
ATOM 677 O O . TRP A 1 82 ? 4.948 -1.971 -11.263 1.00 74.38 82 TRP A O 1
ATOM 687 N N . ARG A 1 83 ? 4.689 0.240 -11.445 1.00 72.06 83 ARG A N 1
ATOM 688 C CA . ARG A 1 83 ? 3.800 0.188 -12.621 1.00 72.06 83 ARG A CA 1
ATOM 689 C C . ARG A 1 83 ? 4.318 -0.658 -13.797 1.00 72.06 83 ARG A C 1
ATOM 691 O O . ARG A 1 83 ? 3.530 -1.013 -14.660 1.00 72.06 83 ARG A O 1
ATOM 698 N N . GLY A 1 84 ? 5.626 -0.917 -13.880 1.00 68.06 84 GLY A N 1
ATOM 699 C CA . GLY A 1 84 ? 6.254 -1.680 -14.967 1.00 68.06 84 GLY A CA 1
ATOM 700 C C . GLY A 1 84 ? 6.534 -3.153 -14.654 1.00 68.06 84 GLY A C 1
ATOM 701 O O . GLY A 1 84 ? 6.970 -3.868 -15.546 1.00 68.06 84 GLY A O 1
ATOM 702 N N . THR A 1 85 ? 6.316 -3.605 -13.418 1.00 67.00 85 THR A N 1
ATOM 703 C CA . THR A 1 85 ? 6.655 -4.959 -12.937 1.00 67.00 85 THR A CA 1
ATOM 704 C C . THR A 1 85 ? 5.413 -5.717 -12.466 1.00 67.00 85 THR A C 1
ATOM 706 O O . THR A 1 85 ? 5.447 -6.458 -11.487 1.00 67.00 85 THR A O 1
ATOM 709 N N . GLU A 1 86 ? 4.285 -5.469 -13.129 1.00 63.78 86 GLU A N 1
ATOM 710 C CA . GLU A 1 86 ? 2.997 -6.031 -12.739 1.00 63.78 86 GLU A CA 1
ATOM 711 C C . GLU A 1 86 ? 2.800 -7.481 -13.144 1.00 63.78 86 GLU A C 1
ATOM 713 O O . GLU A 1 86 ? 2.999 -7.845 -14.301 1.00 63.78 86 GLU A O 1
ATOM 718 N N . ASP A 1 87 ? 2.225 -8.237 -12.212 1.00 68.75 87 ASP A N 1
ATOM 719 C CA . ASP A 1 87 ? 1.865 -9.634 -12.428 1.00 68.75 87 ASP A CA 1
ATOM 720 C C . ASP A 1 87 ? 0.365 -9.807 -12.772 1.00 68.75 87 ASP A C 1
ATOM 722 O O . ASP A 1 87 ? 0.004 -10.766 -13.450 1.00 68.75 87 ASP A O 1
ATOM 726 N N . ASN A 1 88 ? -0.530 -8.881 -12.373 1.00 83.62 88 ASN A N 1
ATOM 727 C CA . ASN A 1 88 ? -1.970 -8.958 -12.691 1.00 83.62 88 ASN A CA 1
ATOM 728 C C . ASN A 1 88 ? -2.634 -7.582 -12.928 1.00 83.62 88 ASN A C 1
ATOM 730 O O . ASN A 1 88 ? -3.278 -6.997 -12.052 1.00 83.62 88 ASN A O 1
ATOM 734 N N . HIS A 1 89 ? -2.518 -7.076 -14.158 1.00 81.69 89 HIS A N 1
ATOM 735 C CA . HIS A 1 89 ? -3.020 -5.753 -14.553 1.00 81.69 89 HIS A CA 1
ATOM 736 C C . HIS A 1 89 ? -4.534 -5.562 -14.329 1.00 81.69 89 HIS A C 1
ATOM 738 O O . HIS A 1 89 ? -4.974 -4.528 -13.821 1.00 81.69 89 HIS A O 1
ATOM 744 N N . THR A 1 90 ? -5.348 -6.568 -14.668 1.00 86.25 90 THR A N 1
ATOM 745 C CA . THR A 1 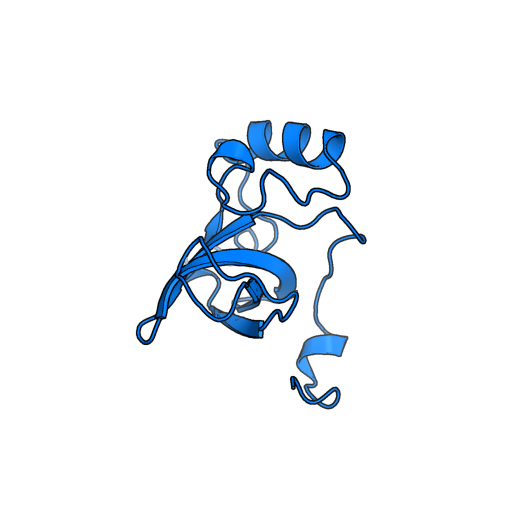90 ? -6.817 -6.508 -14.548 1.00 86.25 90 THR A CA 1
ATOM 746 C C . THR A 1 90 ? -7.267 -6.387 -13.094 1.00 86.25 90 THR A C 1
ATOM 748 O O . THR A 1 90 ? -8.265 -5.728 -12.788 1.00 86.25 90 THR A O 1
ATOM 751 N N . TRP A 1 91 ? -6.555 -7.022 -12.163 1.00 88.62 91 TRP A N 1
ATOM 752 C CA . TRP A 1 91 ? -6.824 -6.857 -10.739 1.00 88.62 91 TRP A CA 1
ATOM 753 C C . TRP A 1 91 ? -6.524 -5.430 -10.272 1.00 88.62 91 TRP A C 1
ATOM 755 O O . TRP A 1 91 ? -7.395 -4.797 -9.674 1.00 88.62 91 TRP A O 1
ATOM 765 N N . HIS A 1 92 ? -5.356 -4.888 -10.629 1.00 87.25 92 HIS A N 1
ATOM 766 C CA . HIS A 1 92 ? -4.964 -3.533 -10.237 1.00 87.25 92 HIS A CA 1
ATOM 767 C C . HIS A 1 92 ? -5.925 -2.467 -10.762 1.00 87.25 92 HIS A C 1
ATOM 769 O O . HIS A 1 92 ? -6.319 -1.591 -10.000 1.00 87.25 92 HIS A O 1
ATOM 775 N N . GLN A 1 93 ? -6.384 -2.570 -12.014 1.00 86.81 93 GLN A N 1
ATOM 776 C CA . GLN A 1 93 ? -7.379 -1.637 -12.553 1.00 86.81 93 GLN A CA 1
ATOM 777 C C . GLN A 1 93 ? -8.680 -1.631 -11.736 1.00 86.81 93 GLN A C 1
ATOM 779 O O . GLN A 1 93 ? -9.220 -0.567 -11.433 1.00 86.81 93 GLN A O 1
ATOM 784 N N . ARG A 1 94 ? -9.181 -2.815 -11.354 1.00 86.81 94 ARG A N 1
ATOM 785 C CA . ARG A 1 94 ? -10.403 -2.937 -10.541 1.00 86.81 94 ARG A CA 1
ATOM 786 C C . ARG A 1 94 ? -10.211 -2.378 -9.138 1.00 86.81 94 ARG A C 1
ATOM 788 O O . ARG A 1 94 ? -11.148 -1.822 -8.575 1.00 86.81 94 ARG A O 1
ATOM 795 N N . GLU A 1 95 ? -9.033 -2.553 -8.556 1.00 86.94 95 GLU A N 1
ATOM 796 C CA . GLU A 1 95 ? -8.734 -2.038 -7.225 1.00 86.94 95 GLU A CA 1
ATOM 797 C C . GLU A 1 95 ? -8.510 -0.524 -7.224 1.00 86.94 95 GLU A C 1
ATOM 799 O O . GLU A 1 95 ? -9.065 0.154 -6.365 1.00 86.94 95 GLU A O 1
ATOM 804 N N . ASP A 1 96 ? -7.813 0.026 -8.220 1.00 86.00 96 ASP A N 1
ATOM 805 C CA . ASP A 1 96 ? -7.583 1.469 -8.372 1.00 86.00 96 ASP A CA 1
ATOM 806 C C . ASP A 1 96 ? -8.896 2.266 -8.426 1.00 86.00 96 ASP A C 1
ATOM 808 O O . ASP A 1 96 ? -8.985 3.361 -7.863 1.00 86.00 96 ASP A O 1
ATOM 812 N N . GLN A 1 97 ? -9.938 1.696 -9.043 1.00 83.44 97 GLN A N 1
ATOM 813 C CA . GLN A 1 97 ? -11.284 2.278 -9.088 1.00 83.44 97 GLN A CA 1
ATOM 814 C C . GLN A 1 97 ? -11.962 2.339 -7.712 1.00 83.44 97 GLN A C 1
ATOM 816 O O . GLN A 1 97 ? -12.829 3.182 -7.492 1.00 83.44 97 GLN A O 1
ATOM 821 N N . LYS A 1 98 ? -11.579 1.462 -6.778 1.00 80.69 98 LYS A N 1
ATOM 822 C CA . LYS A 1 98 ? -12.201 1.337 -5.451 1.00 80.69 98 LYS A CA 1
ATOM 823 C C . LYS A 1 98 ? -11.470 2.111 -4.360 1.00 80.69 98 LYS A C 1
ATOM 825 O O . LYS A 1 98 ? -12.085 2.366 -3.329 1.00 80.69 98 LYS A O 1
ATOM 830 N N . ILE A 1 99 ? -10.206 2.496 -4.565 1.00 78.56 99 ILE A N 1
ATOM 831 C CA . ILE A 1 99 ? -9.367 3.145 -3.535 1.00 78.56 99 ILE A CA 1
ATOM 832 C C . ILE A 1 99 ? -10.044 4.383 -2.926 1.00 78.56 99 ILE A C 1
ATOM 834 O O . ILE A 1 99 ? -9.912 4.631 -1.735 1.00 78.56 99 ILE A O 1
ATOM 838 N N . SER A 1 100 ? -10.807 5.146 -3.712 1.00 71.06 100 SER A N 1
ATOM 839 C CA . SER A 1 100 ? -11.501 6.345 -3.220 1.00 71.06 100 SER A CA 1
ATOM 840 C C . SER A 1 100 ? -12.814 6.061 -2.476 1.00 71.06 100 SER A C 1
ATOM 842 O O . SER A 1 100 ? -13.353 6.970 -1.854 1.00 71.06 100 SER A O 1
ATOM 844 N N . PHE A 1 101 ? -13.344 4.837 -2.545 1.00 65.06 101 PHE A N 1
ATOM 845 C CA . PHE A 1 101 ? -14.717 4.523 -2.124 1.00 65.06 101 PHE A CA 1
ATOM 846 C C . PHE A 1 101 ? -14.823 3.345 -1.156 1.00 65.06 101 PHE A C 1
ATOM 848 O O . PHE A 1 101 ? -15.906 3.081 -0.635 1.00 65.06 101 PHE A O 1
ATOM 855 N N . ARG A 1 102 ? -13.730 2.614 -0.917 1.00 72.38 102 ARG A N 1
ATOM 856 C CA . ARG A 1 102 ? -13.734 1.428 -0.065 1.00 72.38 102 ARG A CA 1
ATOM 857 C C . ARG A 1 102 ? -12.618 1.511 0.980 1.00 72.38 102 ARG A C 1
ATOM 859 O O . ARG A 1 102 ? -11.463 1.659 0.587 1.00 72.38 102 ARG A O 1
ATOM 866 N N . PRO A 1 103 ? -12.929 1.348 2.279 1.00 68.81 103 PRO A N 1
ATOM 867 C CA . PRO A 1 103 ? -11.896 1.157 3.286 1.00 68.81 103 PRO A CA 1
ATOM 868 C C . PRO A 1 103 ? -11.163 -0.162 3.028 1.00 68.81 103 PRO A C 1
ATOM 870 O O . PRO A 1 103 ? -11.770 -1.182 2.682 1.00 68.81 103 PRO A O 1
ATOM 873 N N . ASP A 1 104 ? -9.845 -0.137 3.176 1.00 78.12 104 ASP A N 1
ATOM 874 C CA . ASP A 1 104 ? -9.015 -1.314 2.976 1.00 78.12 104 ASP A CA 1
ATOM 875 C C . ASP A 1 104 ? -9.309 -2.399 4.012 1.00 78.12 104 ASP A C 1
ATOM 877 O O . ASP A 1 104 ? -9.578 -2.085 5.168 1.00 78.12 104 ASP A O 1
ATOM 881 N N . PRO A 1 105 ? -9.187 -3.691 3.661 1.00 77.44 105 PRO A N 1
ATOM 882 C CA . PRO A 1 105 ? -9.466 -4.787 4.591 1.00 77.44 105 PRO A CA 1
ATOM 883 C C . PRO A 1 105 ? -8.571 -4.781 5.843 1.00 77.44 105 PRO A C 1
ATOM 885 O O . PRO A 1 105 ? -8.915 -5.397 6.851 1.00 77.44 105 PRO A O 1
ATOM 888 N N . TRP A 1 106 ? -7.420 -4.106 5.792 1.00 82.75 106 TRP A N 1
ATOM 889 C CA . TRP A 1 106 ? -6.518 -3.914 6.931 1.00 82.75 106 TRP A CA 1
ATOM 890 C C . TRP A 1 106 ? -6.801 -2.641 7.742 1.00 82.75 106 TRP A C 1
ATOM 892 O O . TRP A 1 106 ? -6.255 -2.494 8.834 1.00 82.75 106 TRP A O 1
ATOM 902 N N . THR A 1 107 ? -7.644 -1.730 7.244 1.00 71.94 107 THR A N 1
ATOM 903 C CA . THR A 1 107 ? -8.135 -0.554 7.986 1.00 71.94 107 THR A CA 1
ATOM 904 C C . THR A 1 107 ? -9.597 -0.694 8.420 1.00 71.94 107 THR A C 1
ATOM 906 O O . THR A 1 107 ? -10.023 -0.006 9.341 1.00 71.94 107 THR A O 1
ATOM 909 N N . SER A 1 108 ? -10.360 -1.617 7.828 1.00 65.88 108 SER A N 1
ATOM 910 C CA . SER A 1 108 ? -11.808 -1.759 8.026 1.00 65.88 108 SER A CA 1
ATOM 911 C C . SER A 1 108 ? -12.239 -2.529 9.286 1.00 65.88 108 SER A C 1
ATOM 913 O O . SER A 1 108 ? -13.423 -2.792 9.438 1.00 65.88 108 SER A O 1
ATOM 915 N N . ASN A 1 109 ? -11.314 -2.868 10.193 1.00 54.56 109 ASN A N 1
ATOM 916 C CA . ASN A 1 109 ? -11.596 -3.489 11.499 1.00 54.56 109 ASN A CA 1
ATOM 917 C C . ASN A 1 109 ? -10.980 -2.679 12.656 1.00 54.56 109 ASN A C 1
ATOM 919 O O . ASN A 1 109 ? -10.313 -3.226 13.539 1.00 54.56 109 ASN A O 1
ATOM 923 N N . LEU A 1 110 ? -11.199 -1.367 12.663 1.00 47.97 110 LEU A N 1
ATOM 924 C CA . LEU A 1 110 ? -11.228 -0.656 13.935 1.00 47.97 110 LEU A CA 1
ATOM 925 C C . LEU A 1 110 ? -12.617 -0.928 14.532 1.00 47.97 110 LEU A C 1
ATOM 927 O O . LEU A 1 110 ? -13.600 -0.602 13.861 1.00 47.97 110 LEU A O 1
ATOM 931 N N . PRO A 1 111 ? -12.761 -1.544 15.724 1.00 40.12 111 PRO A N 1
ATOM 932 C CA . PRO A 1 111 ? -14.000 -1.335 16.462 1.00 40.12 111 PRO A CA 1
ATOM 933 C C . PRO A 1 111 ? -14.202 0.181 16.544 1.00 40.12 111 PRO A C 1
ATOM 935 O O . PRO A 1 111 ? -13.240 0.909 16.797 1.00 40.12 111 PRO A O 1
ATOM 938 N N . ALA A 1 112 ? -15.410 0.654 16.236 1.00 39.91 112 ALA A N 1
ATOM 939 C CA . ALA A 1 112 ? -15.757 2.041 16.492 1.00 39.91 112 ALA A CA 1
ATOM 940 C C . ALA A 1 112 ? -15.440 2.303 17.968 1.00 39.91 112 ALA A C 1
ATOM 942 O O . ALA A 1 112 ? -15.978 1.621 18.840 1.00 39.91 112 ALA A O 1
ATOM 943 N N . SER A 1 113 ? -14.486 3.191 18.234 1.00 43.31 113 SER A N 1
ATOM 944 C CA . SER A 1 113 ? -14.291 3.704 19.580 1.00 43.31 113 SER A CA 1
ATOM 945 C C . SER A 1 113 ? -15.507 4.577 19.883 1.00 43.31 113 SER A C 1
ATOM 947 O O . SER A 1 113 ? -15.564 5.706 19.394 1.00 43.31 113 SER A O 1
ATOM 949 N N . ASP A 1 114 ? -16.489 4.011 20.584 1.00 39.28 114 ASP A N 1
ATOM 950 C CA . ASP A 1 114 ? -17.449 4.771 21.397 1.00 39.28 114 ASP A CA 1
ATOM 951 C C . ASP A 1 114 ? -16.751 5.283 22.668 1.00 39.28 114 ASP A C 1
ATOM 953 O O . ASP A 1 114 ? -15.929 4.523 23.241 1.00 39.28 114 ASP A O 1
#

Secondary structure (DSSP, 8-state):
---TT-TTGGG-EEPPTT-PPEEEEEETTTEEEEEEEEEEETTEEEEEE-SS--TT---S--EEEEEEGGGEEEE-GGGSTTTTS-S-HHHHHHHHTTTTTS--TTTTT-----

Radius of gyration: 14.2 Å; chains: 1; bounding box: 37×27×36 Å

Foldseek 3Di:
DPPPPPPVVVQWDADDVLLWFWKWFADPVQGTFIWTFGTADAQKTWTKGQPHPDLPDPVVDIDIDIDGPVRIQTDQLVPGSCVPVGDDPVSSVVVNVCSVPDDDPNRPPDPPDD

pLDDT: mean 76.69, std 15.02, range [39.28, 92.25]